Protein AF-A0A0Q4XR80-F1 (afdb_monomer_lite)

Structure (mmCIF, N/CA/C/O backbone):
data_AF-A0A0Q4XR80-F1
#
_entry.id   AF-A0A0Q4XR80-F1
#
loop_
_atom_site.group_PDB
_atom_site.id
_atom_site.type_symbol
_atom_site.label_atom_id
_atom_site.label_alt_id
_atom_site.label_comp_id
_atom_site.label_asym_id
_atom_site.label_entity_id
_atom_site.label_seq_id
_atom_site.pdbx_PDB_ins_code
_atom_site.Cartn_x
_atom_site.Cartn_y
_atom_site.Cartn_z
_atom_site.occupancy
_atom_site.B_iso_or_equiv
_atom_site.auth_seq_id
_atom_site.auth_comp_id
_atom_site.auth_asym_id
_atom_site.auth_atom_id
_atom_site.pdbx_PDB_model_num
ATOM 1 N N . MET A 1 1 ? -0.809 -17.672 21.835 1.00 44.09 1 MET A N 1
ATOM 2 C CA . MET A 1 1 ? -1.474 -16.581 22.580 1.00 44.09 1 MET A CA 1
ATOM 3 C C . MET A 1 1 ? -2.019 -15.603 21.556 1.00 44.09 1 MET A C 1
ATOM 5 O O . MET A 1 1 ? -1.235 -15.136 20.741 1.00 44.09 1 MET A O 1
ATOM 9 N N . ALA A 1 2 ? -3.332 -15.369 21.514 1.00 64.31 2 ALA A N 1
ATOM 10 C CA . ALA A 1 2 ? -3.905 -14.367 20.617 1.00 64.31 2 ALA A CA 1
ATOM 11 C C . ALA A 1 2 ? -3.691 -12.977 21.234 1.00 64.31 2 ALA A C 1
ATOM 13 O O . ALA A 1 2 ? -4.246 -12.678 22.289 1.00 64.31 2 ALA A O 1
ATOM 14 N N . THR A 1 3 ? -2.847 -12.154 20.614 1.00 80.81 3 THR A N 1
ATOM 15 C CA . THR A 1 3 ? -2.605 -10.776 21.057 1.00 80.81 3 THR A CA 1
ATOM 16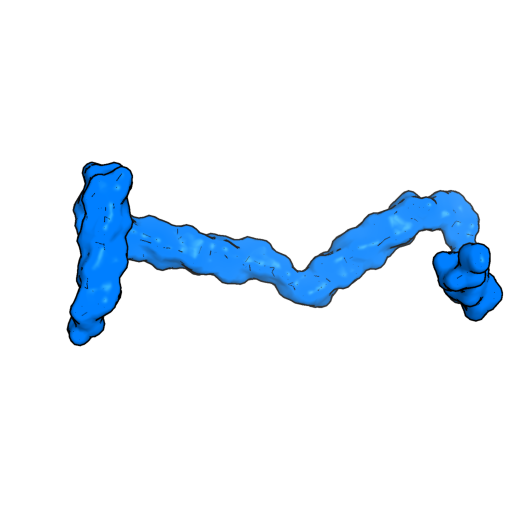 C C . THR A 1 3 ? -3.720 -9.884 20.525 1.00 80.81 3 THR A C 1
ATOM 18 O O . THR A 1 3 ? -3.897 -9.755 19.316 1.00 80.81 3 THR A O 1
ATOM 21 N N . THR A 1 4 ? -4.487 -9.263 21.419 1.00 84.12 4 THR A N 1
ATOM 22 C CA . THR A 1 4 ? -5.541 -8.312 21.049 1.00 84.12 4 THR A CA 1
ATOM 23 C C . THR A 1 4 ? -4.944 -6.953 20.692 1.00 84.12 4 THR A C 1
ATOM 25 O O . THR A 1 4 ? -4.169 -6.394 21.471 1.00 84.12 4 THR A O 1
ATOM 28 N N . LEU A 1 5 ? -5.347 -6.384 19.556 1.00 85.94 5 LEU A N 1
ATOM 29 C CA . LEU A 1 5 ? -4.974 -5.028 19.157 1.00 85.94 5 LEU A CA 1
ATOM 30 C C . LEU A 1 5 ? -5.816 -4.000 19.937 1.00 85.94 5 LEU A C 1
ATOM 32 O O . LEU A 1 5 ? -7.029 -3.930 19.756 1.00 85.94 5 LEU A O 1
ATOM 36 N N . ASN A 1 6 ? -5.179 -3.192 20.792 1.00 89.00 6 ASN A N 1
ATOM 37 C CA . ASN A 1 6 ? -5.834 -2.102 21.526 1.00 89.00 6 ASN A CA 1
ATOM 38 C C . ASN A 1 6 ? -5.381 -0.739 20.981 1.00 89.00 6 ASN A C 1
ATOM 40 O O . ASN A 1 6 ? -4.243 -0.327 21.203 1.00 89.00 6 ASN A O 1
ATOM 44 N N . VAL A 1 7 ? -6.276 -0.032 20.286 1.00 87.81 7 VAL A N 1
ATOM 45 C CA . VAL A 1 7 ? -6.006 1.288 19.698 1.00 87.81 7 VAL A CA 1
ATOM 46 C C . VAL A 1 7 ? -6.759 2.365 20.478 1.00 87.81 7 VAL A C 1
ATOM 48 O O . VAL A 1 7 ? -7.981 2.444 20.413 1.00 87.81 7 VAL A O 1
ATOM 51 N N . ARG A 1 8 ? -6.026 3.235 21.186 1.00 90.94 8 ARG A N 1
ATOM 52 C CA . ARG A 1 8 ? -6.583 4.346 21.992 1.00 90.94 8 ARG A CA 1
ATOM 53 C C . ARG A 1 8 ? -6.599 5.693 21.258 1.00 90.94 8 ARG A C 1
ATOM 55 O O . ARG A 1 8 ? -6.490 6.743 21.882 1.00 90.94 8 ARG A O 1
ATOM 62 N N . ASN A 1 9 ? -6.688 5.671 19.930 1.00 95.38 9 ASN A N 1
ATOM 63 C CA . ASN A 1 9 ? -6.731 6.879 19.110 1.00 95.38 9 ASN A CA 1
ATOM 64 C C . ASN A 1 9 ? -8.184 7.168 18.675 1.00 95.38 9 ASN A C 1
ATOM 66 O O . ASN A 1 9 ? -8.745 6.357 17.933 1.00 95.38 9 ASN A O 1
ATOM 70 N N . PRO A 1 10 ? -8.790 8.303 19.079 1.00 94.81 10 PRO A N 1
ATOM 71 C CA . PRO A 1 10 ? -10.168 8.646 18.709 1.00 94.81 10 PRO A CA 1
ATOM 72 C C . PRO A 1 10 ? -10.407 8.681 17.195 1.00 94.81 10 PRO A C 1
ATOM 74 O O . PRO A 1 10 ? -11.413 8.164 16.713 1.00 94.81 10 PRO A O 1
ATOM 77 N N . ARG A 1 11 ? -9.437 9.184 16.424 1.00 96.12 11 ARG A N 1
ATOM 78 C CA . ARG A 1 11 ? -9.533 9.275 14.963 1.00 96.12 11 ARG A CA 1
ATOM 79 C C . ARG A 1 11 ? -9.575 7.904 14.291 1.00 96.12 11 ARG A C 1
ATOM 81 O O . ARG A 1 11 ? -10.260 7.733 13.289 1.00 96.12 11 ARG A O 1
ATOM 88 N N . ALA A 1 12 ? -8.879 6.910 14.844 1.00 95.06 12 ALA A N 1
ATOM 89 C CA . ALA A 1 12 ? -8.958 5.541 14.334 1.00 95.06 12 ALA A CA 1
ATOM 90 C C . ALA A 1 12 ? -10.376 4.968 14.499 1.00 95.06 12 ALA A C 1
ATOM 92 O O . ALA A 1 12 ? -10.880 4.296 13.600 1.00 95.06 12 ALA A O 1
ATOM 93 N N . HIS A 1 13 ? -11.036 5.276 15.619 1.00 95.12 13 HIS A N 1
ATOM 94 C CA . HIS A 1 13 ? -12.409 4.850 15.864 1.00 95.12 13 HIS A CA 1
ATOM 95 C C . HIS A 1 13 ? -13.405 5.537 14.920 1.00 95.12 13 HIS A C 1
ATOM 97 O O . HIS A 1 13 ? -14.279 4.869 14.372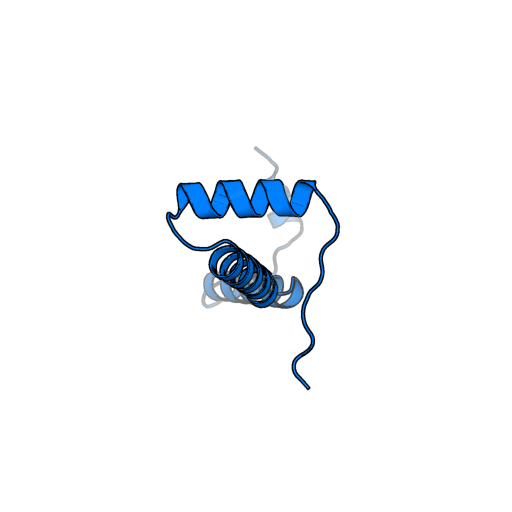 1.00 95.12 13 HIS A O 1
ATOM 103 N N . GLU A 1 14 ? -13.253 6.843 14.685 1.00 97.38 14 GLU A N 1
ATOM 104 C CA . GLU A 1 14 ? -14.083 7.603 13.738 1.00 97.38 14 GLU A CA 1
ATOM 105 C C . GLU A 1 14 ? -13.994 7.035 12.318 1.00 97.38 14 GLU A C 1
ATOM 107 O O . GLU A 1 14 ? -15.022 6.722 11.716 1.00 97.38 14 GLU A O 1
ATOM 112 N N . LEU A 1 15 ? -12.772 6.815 11.820 1.00 97.25 15 LEU A N 1
ATOM 113 C CA . LEU A 1 15 ? -12.536 6.235 10.496 1.00 97.25 15 LEU A CA 1
ATOM 114 C C . LEU A 1 15 ? -13.131 4.828 10.373 1.00 97.25 15 LEU A C 1
ATOM 116 O O . LEU A 1 15 ? -13.793 4.513 9.383 1.00 97.25 15 LEU A O 1
ATOM 120 N N . ALA A 1 16 ? -12.926 3.982 11.386 1.00 96.38 16 ALA A N 1
ATOM 121 C CA . ALA A 1 16 ? -13.459 2.626 11.381 1.00 96.38 16 ALA A CA 1
ATOM 122 C C . ALA A 1 16 ? -14.994 2.618 11.422 1.00 96.38 16 ALA A C 1
ATOM 124 O O . ALA A 1 16 ? -15.625 1.835 10.712 1.00 96.38 16 ALA A O 1
ATOM 125 N N . ARG A 1 17 ? -15.604 3.519 12.203 1.00 97.31 17 ARG A N 1
ATOM 126 C CA . ARG A 1 17 ? -17.060 3.681 12.279 1.00 97.31 17 ARG A CA 1
ATOM 127 C C . ARG A 1 17 ? -17.647 4.166 10.958 1.00 97.31 17 ARG A C 1
ATOM 129 O O . ARG A 1 17 ? -18.642 3.605 10.507 1.00 97.31 17 ARG A O 1
ATOM 136 N N . GLU A 1 18 ? -17.048 5.175 10.334 1.00 98.12 18 GLU A N 1
ATOM 137 C CA . GLU A 1 18 ? -17.501 5.687 9.039 1.00 98.12 18 GLU A CA 1
ATOM 138 C C . GLU A 1 18 ? -17.442 4.590 7.967 1.00 98.12 18 GLU A C 1
ATOM 140 O O . GLU A 1 18 ? -18.405 4.365 7.229 1.00 98.12 18 GLU A O 1
ATOM 145 N N . LEU A 1 19 ? -16.329 3.859 7.906 1.00 97.38 19 LEU A N 1
ATOM 146 C CA . LEU A 1 19 ? -16.139 2.814 6.909 1.00 97.38 19 LEU A CA 1
ATOM 147 C C . LEU A 1 19 ? -17.076 1.613 7.150 1.00 97.38 19 LEU A C 1
ATOM 149 O O . LEU A 1 19 ? -17.639 1.084 6.189 1.00 97.38 19 LEU A O 1
ATOM 153 N N . ALA A 1 20 ? -17.325 1.251 8.413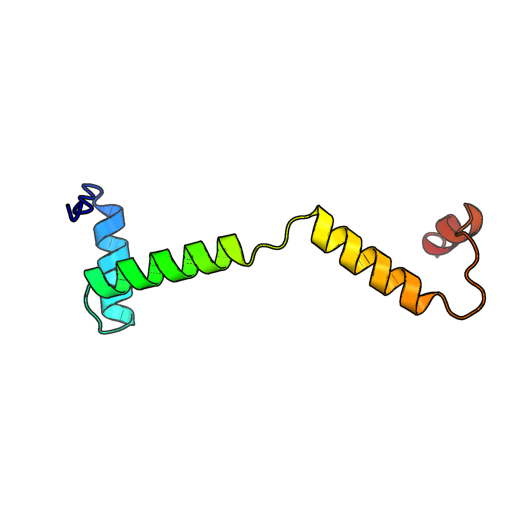 1.00 97.88 20 ALA A N 1
ATOM 154 C CA . ALA A 1 20 ? -18.329 0.260 8.813 1.00 97.88 20 ALA A CA 1
ATOM 155 C C . ALA A 1 20 ? -19.748 0.658 8.385 1.00 97.88 20 ALA A C 1
ATOM 157 O O . ALA A 1 20 ? -20.467 -0.155 7.806 1.00 97.88 20 ALA A O 1
ATOM 158 N N . GLN A 1 21 ? -20.138 1.922 8.581 1.00 97.94 21 GLN A N 1
ATOM 159 C CA . GLN A 1 21 ? -21.445 2.429 8.147 1.00 97.94 21 GLN A CA 1
ATOM 160 C C . GLN A 1 21 ? -21.607 2.376 6.626 1.00 97.94 21 GLN A C 1
ATOM 162 O O . GLN A 1 21 ? -22.629 1.899 6.131 1.00 97.94 21 GLN A O 1
ATOM 167 N N . ARG A 1 22 ? -20.590 2.818 5.878 1.00 97.44 22 ARG A N 1
ATOM 168 C CA . ARG A 1 22 ? -20.609 2.799 4.407 1.00 97.44 22 ARG A CA 1
ATOM 169 C C . ARG A 1 22 ? -20.722 1.377 3.850 1.00 97.44 22 ARG A C 1
ATOM 171 O O . ARG A 1 22 ? -21.430 1.168 2.870 1.00 97.44 22 ARG A O 1
ATOM 178 N N . ARG A 1 23 ? -20.042 0.407 4.472 1.00 95.94 23 ARG A N 1
ATOM 179 C CA . ARG A 1 23 ? -20.036 -1.003 4.041 1.00 95.94 23 ARG A CA 1
ATOM 180 C C . ARG A 1 23 ? -21.165 -1.841 4.638 1.00 95.94 23 ARG A C 1
ATOM 182 O O . ARG A 1 23 ? -21.410 -2.933 4.143 1.00 95.94 23 ARG A O 1
ATOM 189 N N . ARG A 1 24 ? -21.869 -1.322 5.651 1.00 97.06 24 ARG A N 1
ATOM 190 C CA . ARG A 1 24 ? -22.898 -2.034 6.429 1.00 97.06 24 ARG A CA 1
ATOM 191 C C . ARG A 1 24 ? -22.361 -3.313 7.084 1.00 97.06 24 ARG A C 1
ATOM 193 O O . ARG A 1 24 ? -23.050 -4.327 7.121 1.00 97.06 24 ARG A O 1
ATOM 200 N N . THR A 1 25 ? -21.137 -3.257 7.601 1.00 96.44 25 THR A N 1
ATOM 201 C CA . THR A 1 25 ? -20.480 -4.377 8.298 1.00 96.44 25 THR A CA 1
ATOM 202 C C . THR A 1 25 ? -19.944 -3.935 9.664 1.00 96.44 25 THR A C 1
ATOM 204 O O . THR A 1 25 ? -20.075 -2.771 10.049 1.00 96.44 25 THR A O 1
ATOM 207 N N . GLY A 1 26 ? -19.391 -4.865 10.450 1.00 96.69 26 GLY A N 1
ATOM 208 C CA . GLY A 1 26 ? -18.862 -4.568 11.785 1.00 96.69 26 GLY A CA 1
ATOM 209 C C . GLY A 1 26 ? -17.529 -3.809 11.760 1.00 96.69 26 GLY A C 1
ATOM 210 O O . GLY A 1 26 ? -16.725 -3.976 10.847 1.00 96.69 26 GLY A O 1
ATOM 211 N N . ILE A 1 27 ? -17.251 -3.023 12.810 1.00 94.94 27 ILE A N 1
ATOM 212 C CA . ILE A 1 27 ? -15.987 -2.269 12.963 1.00 94.94 27 ILE A CA 1
ATOM 213 C C . ILE A 1 27 ? -14.769 -3.192 12.849 1.00 94.94 27 ILE A C 1
ATOM 215 O O . ILE A 1 27 ? -13.851 -2.898 12.090 1.00 94.94 27 ILE A O 1
ATOM 219 N N . THR A 1 28 ? -14.764 -4.315 13.572 1.00 94.62 28 THR A N 1
ATOM 220 C CA . THR A 1 28 ? -13.641 -5.266 13.559 1.00 94.62 28 THR A CA 1
ATOM 221 C C . THR A 1 28 ? -13.388 -5.822 12.162 1.00 94.62 28 THR A C 1
ATOM 223 O O . THR A 1 28 ? -12.248 -5.847 11.711 1.00 94.62 28 THR A O 1
ATOM 226 N N . GLU A 1 29 ? -14.448 -6.219 11.459 1.00 96.25 29 GLU A N 1
ATOM 227 C CA . GLU A 1 29 ? -14.348 -6.766 10.107 1.00 96.25 29 GLU A CA 1
ATOM 228 C C . GLU A 1 29 ? -13.811 -5.728 9.118 1.00 96.25 29 GLU A C 1
ATOM 230 O O . GLU A 1 29 ? -12.898 -6.015 8.348 1.00 96.25 29 GLU A O 1
ATOM 235 N N . VAL A 1 30 ? -14.304 -4.490 9.191 1.00 97.25 30 VAL A N 1
ATOM 236 C CA . VAL A 1 30 ? -13.798 -3.394 8.361 1.00 97.25 30 VAL A CA 1
ATOM 237 C C . VAL A 1 30 ? -12.330 -3.088 8.632 1.00 97.25 30 VAL A C 1
ATOM 239 O O . VAL A 1 30 ? -11.584 -2.844 7.685 1.00 97.25 30 VAL A O 1
ATOM 242 N N . VAL A 1 31 ? -11.908 -3.092 9.898 1.00 95.50 31 VAL A N 1
ATOM 243 C CA . VAL A 1 31 ? -10.505 -2.858 10.260 1.00 95.50 31 VAL A CA 1
ATOM 244 C C . VAL A 1 31 ? -9.620 -3.968 9.701 1.00 95.50 31 VAL A C 1
ATOM 246 O O . VAL A 1 31 ? -8.592 -3.659 9.102 1.00 95.50 31 VAL A O 1
ATOM 249 N N . ILE A 1 32 ? -10.030 -5.233 9.832 1.00 96.12 32 ILE A N 1
ATOM 250 C CA . ILE A 1 32 ? -9.291 -6.370 9.270 1.00 96.12 32 ILE A CA 1
ATOM 251 C C . ILE A 1 32 ? -9.159 -6.214 7.752 1.00 96.12 32 ILE A C 1
ATOM 253 O O . ILE A 1 32 ? -8.040 -6.162 7.250 1.00 96.12 32 ILE A O 1
ATOM 257 N N . GLN A 1 33 ? -10.268 -6.007 7.039 1.00 96.25 33 GLN A N 1
ATOM 258 C CA . GLN A 1 33 ? -10.251 -5.830 5.582 1.00 96.25 33 GLN A CA 1
ATOM 259 C C . GLN A 1 33 ? -9.403 -4.629 5.140 1.00 96.25 33 GLN A C 1
ATOM 261 O O . GLN A 1 33 ? -8.722 -4.679 4.119 1.00 96.25 33 GLN A O 1
ATOM 266 N N . ALA A 1 34 ? -9.453 -3.515 5.877 1.00 95.62 34 ALA A N 1
ATOM 267 C CA . ALA A 1 34 ? -8.658 -2.334 5.558 1.00 95.62 34 ALA A CA 1
ATOM 268 C C . ALA A 1 34 ? -7.153 -2.617 5.678 1.00 95.62 34 ALA A C 1
ATOM 270 O O . ALA A 1 34 ? -6.393 -2.216 4.795 1.00 95.62 34 ALA A O 1
ATOM 271 N N . LEU A 1 35 ? -6.741 -3.331 6.731 1.00 96.00 35 LEU A N 1
ATOM 272 C CA . LEU A 1 35 ? -5.353 -3.744 6.940 1.00 96.00 35 LEU A CA 1
ATOM 273 C C . LEU A 1 35 ? -4.902 -4.766 5.892 1.00 96.00 35 LEU A C 1
ATOM 275 O O . LEU A 1 35 ? -3.812 -4.627 5.346 1.00 96.00 35 LEU A O 1
ATOM 279 N N . GLU A 1 36 ? -5.740 -5.750 5.567 1.00 96.94 36 GLU A N 1
ATOM 280 C CA . GLU A 1 36 ? -5.463 -6.736 4.517 1.00 96.94 36 GLU A CA 1
ATOM 281 C C . GLU A 1 36 ? -5.260 -6.066 3.159 1.00 96.94 36 GLU A C 1
ATOM 283 O O . GLU A 1 36 ? -4.277 -6.343 2.478 1.00 96.94 36 GLU A O 1
ATOM 288 N N . HIS A 1 37 ? -6.135 -5.130 2.786 1.00 95.31 37 HIS A N 1
ATOM 289 C CA . HIS A 1 37 ? -5.997 -4.394 1.533 1.00 95.31 37 HIS A CA 1
ATOM 290 C C . HIS A 1 37 ? -4.738 -3.522 1.484 1.00 95.31 37 HIS A C 1
ATOM 292 O O . HIS A 1 37 ? -4.162 -3.358 0.412 1.00 95.31 37 HIS A O 1
ATOM 298 N N . GLU A 1 38 ? -4.328 -2.924 2.605 1.00 95.62 38 GLU A N 1
ATOM 299 C CA . GLU A 1 38 ? -3.100 -2.123 2.652 1.00 95.62 38 GLU A CA 1
ATOM 300 C C . GLU A 1 38 ? -1.854 -3.003 2.560 1.00 95.62 38 GLU A C 1
ATOM 302 O O . GLU A 1 38 ? -0.939 -2.699 1.801 1.00 95.62 38 GLU A O 1
ATOM 307 N N . LEU A 1 39 ? -1.848 -4.142 3.255 1.00 95.19 39 LEU A N 1
ATOM 308 C CA . LEU A 1 39 ? -0.774 -5.125 3.137 1.00 95.19 39 LEU A CA 1
ATOM 309 C C . LEU A 1 39 ? -0.690 -5.705 1.727 1.00 95.19 39 LEU A C 1
ATOM 311 O O . LEU A 1 39 ? 0.411 -5.917 1.230 1.00 95.19 39 LEU A O 1
ATOM 315 N N . GLU A 1 40 ? -1.825 -5.952 1.076 1.00 93.62 40 GLU A N 1
ATOM 316 C CA . GLU A 1 40 ? -1.845 -6.401 -0.313 1.00 93.62 40 GLU A CA 1
ATOM 317 C C . GLU A 1 40 ? -1.296 -5.324 -1.248 1.00 93.62 40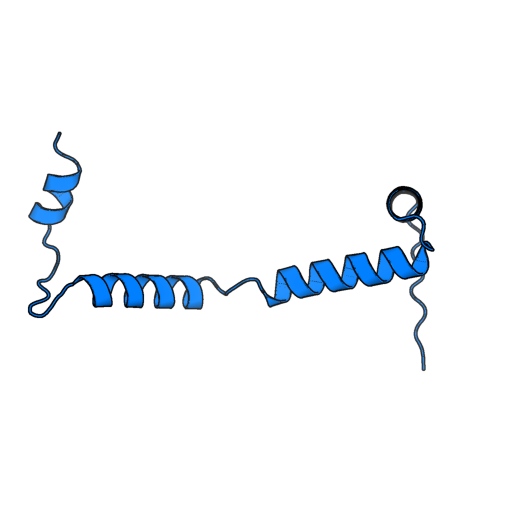 GLU A C 1
ATOM 319 O O . GLU A 1 40 ? -0.447 -5.626 -2.082 1.00 93.62 40 GLU A O 1
ATOM 324 N N . ARG A 1 41 ? -1.687 -4.053 -1.069 1.00 90.94 41 ARG A N 1
ATOM 325 C CA . ARG A 1 41 ? -1.088 -2.932 -1.811 1.00 90.94 41 ARG A CA 1
ATOM 326 C C . ARG A 1 41 ? 0.426 -2.911 -1.639 1.00 90.94 41 ARG A C 1
ATOM 328 O O . ARG A 1 41 ? 1.130 -2.911 -2.642 1.00 90.94 41 ARG A O 1
ATOM 335 N N . GLU A 1 42 ? 0.914 -2.996 -0.407 1.00 91.69 42 GLU A N 1
ATOM 336 C CA . GLU A 1 42 ? 2.346 -2.979 -0.107 1.00 91.69 42 GLU A CA 1
ATOM 337 C C . GLU A 1 42 ? 3.088 -4.180 -0.713 1.00 91.69 42 GLU A C 1
ATOM 339 O O . GLU A 1 42 ? 4.145 -4.018 -1.316 1.00 91.69 42 GLU A O 1
ATOM 344 N N . ARG A 1 43 ? 2.518 -5.388 -0.629 1.00 87.06 43 ARG A N 1
ATOM 345 C CA . ARG A 1 43 ? 3.093 -6.607 -1.230 1.00 87.06 43 ARG A CA 1
ATOM 346 C C . ARG A 1 43 ? 3.074 -6.572 -2.754 1.00 87.06 43 ARG A C 1
ATOM 348 O O . ARG A 1 43 ? 4.002 -7.064 -3.391 1.00 87.06 43 ARG A O 1
ATOM 355 N N . SER A 1 44 ? 2.019 -6.004 -3.331 1.00 86.50 44 SER A N 1
ATOM 356 C CA . SER A 1 44 ? 1.864 -5.831 -4.775 1.00 86.50 44 SER A CA 1
ATOM 357 C C . SER A 1 44 ? 2.743 -4.706 -5.330 1.00 86.50 44 SER A C 1
ATOM 359 O O . SER A 1 44 ? 2.984 -4.657 -6.543 1.00 86.50 44 SER A O 1
ATOM 361 N N . THR A 1 45 ? 3.266 -3.822 -4.467 1.00 87.69 45 THR A N 1
ATOM 362 C CA . THR A 1 45 ? 4.231 -2.792 -4.851 1.00 87.69 45 THR A CA 1
ATOM 363 C C . THR A 1 45 ? 5.454 -3.468 -5.446 1.00 87.69 45 THR A C 1
ATOM 365 O O . THR A 1 45 ? 6.311 -4.026 -4.766 1.00 87.69 45 THR A O 1
ATOM 368 N N . THR A 1 46 ? 5.542 -3.414 -6.771 1.00 81.75 46 THR A N 1
ATOM 369 C CA . THR A 1 46 ? 6.670 -3.986 -7.491 1.00 81.75 46 THR A CA 1
ATOM 370 C C . THR A 1 46 ? 7.907 -3.125 -7.214 1.00 81.75 46 THR A C 1
ATOM 372 O O . THR A 1 46 ? 7.876 -1.925 -7.524 1.00 81.75 46 THR A O 1
ATOM 375 N N . PRO A 1 47 ? 9.005 -3.693 -6.676 1.00 87.75 47 PRO A N 1
ATOM 376 C CA . PRO A 1 47 ? 10.231 -2.946 -6.423 1.00 87.75 47 PRO A CA 1
ATOM 377 C C . PRO A 1 47 ? 10.709 -2.203 -7.671 1.00 87.75 47 PRO A C 1
ATOM 379 O O . PRO A 1 47 ? 10.566 -2.697 -8.794 1.00 87.75 47 PRO A O 1
ATOM 382 N N . LEU A 1 48 ? 11.318 -1.026 -7.489 1.00 84.19 48 LEU A N 1
ATOM 383 C CA . LEU A 1 48 ? 11.806 -0.209 -8.606 1.00 84.19 48 LEU A CA 1
ATOM 384 C C . LEU A 1 48 ? 12.716 -1.012 -9.544 1.00 84.19 48 LEU A C 1
ATOM 386 O O . LEU A 1 48 ? 12.546 -0.936 -10.756 1.00 84.19 48 LEU A O 1
ATOM 390 N N . ALA A 1 49 ? 13.615 -1.829 -8.987 1.00 88.50 49 ALA A N 1
ATOM 391 C CA . ALA A 1 49 ? 14.487 -2.704 -9.763 1.00 88.50 49 ALA A CA 1
ATOM 392 C C . ALA A 1 49 ? 13.691 -3.613 -10.717 1.00 88.50 49 ALA A C 1
ATOM 394 O O . ALA A 1 49 ? 13.954 -3.621 -11.914 1.00 88.50 49 ALA A O 1
ATOM 395 N N . HIS A 1 50 ? 12.650 -4.292 -10.225 1.00 90.75 50 HIS A N 1
ATOM 396 C CA . HIS A 1 50 ? 11.801 -5.161 -11.047 1.00 90.75 50 HIS A CA 1
ATOM 397 C C . HIS A 1 50 ? 11.024 -4.372 -12.110 1.00 90.75 50 HIS A C 1
ATOM 399 O O . HIS A 1 50 ? 10.882 -4.824 -13.245 1.00 90.75 50 HIS A O 1
ATOM 405 N N . ARG A 1 51 ? 10.560 -3.161 -11.777 1.00 91.62 51 ARG A N 1
ATOM 406 C CA . ARG A 1 51 ? 9.898 -2.267 -12.741 1.00 91.62 51 ARG A CA 1
ATOM 407 C C . ARG A 1 51 ? 10.847 -1.835 -13.862 1.00 91.62 51 ARG A C 1
ATOM 409 O O . ARG A 1 51 ? 10.426 -1.788 -15.017 1.00 91.62 51 ARG A O 1
ATOM 416 N N . LEU A 1 52 ? 12.104 -1.532 -13.530 1.00 94.56 52 LEU A N 1
ATOM 417 C CA . LEU A 1 52 ? 13.145 -1.168 -14.493 1.00 94.56 52 LEU A CA 1
ATOM 418 C C . LEU A 1 52 ? 13.521 -2.354 -15.384 1.00 94.56 52 LEU A C 1
ATOM 420 O O . LEU A 1 52 ? 13.593 -2.181 -16.597 1.00 94.56 52 LEU A O 1
ATOM 424 N N . THR A 1 53 ? 13.673 -3.555 -14.818 1.00 94.81 53 THR A N 1
ATOM 425 C CA . THR A 1 53 ? 13.900 -4.786 -15.590 1.00 94.81 53 THR A CA 1
ATOM 426 C C . THR A 1 53 ? 12.768 -5.022 -16.587 1.00 94.81 53 THR A C 1
ATOM 428 O O . THR A 1 53 ? 13.022 -5.126 -17.783 1.00 94.81 53 THR A O 1
ATOM 431 N N . ALA A 1 54 ? 11.510 -4.973 -16.137 1.00 93.88 54 ALA A N 1
ATOM 432 C CA . ALA A 1 54 ? 10.359 -5.146 -17.023 1.00 93.88 54 ALA A CA 1
ATOM 433 C C . ALA A 1 54 ? 10.294 -4.075 -18.131 1.00 93.88 54 ALA A C 1
ATOM 435 O O . ALA A 1 54 ? 9.861 -4.351 -19.251 1.00 93.88 54 ALA A O 1
ATOM 436 N N . LEU A 1 55 ? 10.713 -2.838 -17.844 1.00 93.12 55 LEU A N 1
ATOM 437 C CA . LEU A 1 55 ? 10.808 -1.787 -18.856 1.00 93.12 55 LEU A CA 1
ATOM 438 C C . LEU A 1 55 ? 11.923 -2.075 -19.871 1.00 93.12 55 LEU A C 1
ATOM 440 O O . LEU A 1 55 ? 11.686 -1.925 -21.069 1.00 93.12 55 LEU A O 1
ATOM 444 N N . ALA A 1 56 ? 13.096 -2.505 -19.406 1.00 91.31 56 ALA A N 1
ATOM 445 C CA . ALA A 1 56 ? 14.225 -2.865 -20.257 1.00 91.31 56 ALA A CA 1
ATOM 446 C C . ALA A 1 56 ? 13.883 -4.046 -21.179 1.00 91.31 56 ALA A C 1
ATOM 448 O O . ALA A 1 56 ? 14.169 -3.986 -22.375 1.00 91.31 56 ALA A O 1
ATOM 449 N N . ASP A 1 57 ? 13.190 -5.064 -20.666 1.00 92.81 57 ASP A N 1
ATOM 450 C CA . ASP A 1 57 ? 12.742 -6.216 -21.454 1.00 92.81 57 ASP A CA 1
ATOM 451 C C . ASP A 1 57 ? 11.751 -5.800 -22.547 1.00 92.81 57 ASP A C 1
ATOM 453 O O . ASP A 1 57 ? 11.896 -6.193 -23.707 1.00 92.81 57 ASP A O 1
ATOM 457 N N . ARG A 1 58 ? 10.786 -4.928 -22.218 1.00 92.69 58 ARG A N 1
ATOM 458 C CA . ARG A 1 58 ? 9.859 -4.357 -23.211 1.00 92.69 58 ARG A CA 1
ATOM 459 C C . ARG A 1 58 ? 10.555 -3.473 -24.241 1.00 92.69 58 ARG A C 1
ATOM 461 O O . ARG A 1 58 ? 10.113 -3.415 -25.383 1.00 92.69 58 ARG A O 1
ATOM 468 N N . ALA A 1 59 ? 11.596 -2.741 -23.854 1.00 89.88 59 ALA A N 1
ATOM 469 C CA . ALA A 1 59 ? 12.375 -1.946 -24.799 1.00 89.88 59 ALA A CA 1
ATOM 470 C C . ALA A 1 59 ? 13.159 -2.859 -25.753 1.00 89.88 59 ALA A C 1
ATOM 472 O O . ALA A 1 59 ? 13.147 -2.644 -26.963 1.00 89.88 59 ALA A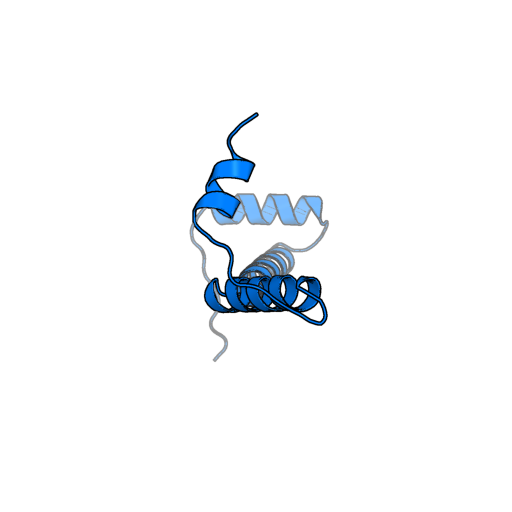 O 1
ATOM 473 N N . ARG A 1 60 ? 13.766 -3.928 -25.223 1.00 86.88 60 ARG A N 1
ATOM 474 C CA . ARG A 1 60 ? 14.511 -4.916 -26.008 1.00 86.88 60 ARG A CA 1
ATOM 475 C C . ARG A 1 60 ? 13.613 -5.675 -26.981 1.00 86.88 60 ARG A C 1
ATOM 477 O O . ARG A 1 60 ? 14.004 -5.848 -28.130 1.00 86.88 60 ARG A O 1
ATOM 484 N N . SER A 1 61 ? 12.406 -6.069 -26.572 1.00 89.62 61 SER A N 1
ATOM 485 C CA . SER A 1 61 ? 11.468 -6.762 -27.469 1.00 89.62 61 SER A CA 1
ATOM 486 C C . SER A 1 61 ? 11.021 -5.898 -28.653 1.00 89.62 61 SER A C 1
ATOM 488 O O . SER A 1 61 ? 10.720 -6.426 -29.720 1.00 89.62 61 SER A O 1
ATOM 490 N N . LYS A 1 62 ? 11.032 -4.570 -28.497 1.00 89.19 62 LYS A N 1
ATOM 491 C CA . LYS A 1 62 ? 10.726 -3.613 -29.569 1.00 89.19 62 LYS A CA 1
ATOM 492 C C . LYS A 1 62 ? 11.900 -3.323 -30.506 1.00 89.19 62 LYS A C 1
ATOM 494 O O . LYS A 1 62 ? 11.680 -2.722 -31.551 1.00 89.19 62 LYS A O 1
ATOM 499 N N . ALA A 1 63 ? 13.123 -3.724 -30.162 1.00 86.31 63 ALA A N 1
ATOM 500 C CA . ALA A 1 63 ? 14.318 -3.359 -30.923 1.00 86.31 63 ALA A CA 1
ATOM 501 C C . ALA A 1 63 ? 14.473 -4.123 -32.258 1.00 86.31 63 ALA A C 1
ATOM 503 O O . ALA A 1 63 ? 15.284 -3.733 -33.096 1.00 86.31 63 ALA A O 1
ATOM 504 N N . GLY A 1 64 ? 13.675 -5.174 -32.488 1.00 82.56 64 GLY A N 1
ATOM 505 C CA . GLY A 1 64 ? 13.682 -5.937 -33.739 1.00 82.56 64 GLY A CA 1
ATOM 506 C C . GLY A 1 64 ? 14.949 -6.790 -33.942 1.00 82.56 64 GLY A C 1
ATOM 507 O O . GLY A 1 64 ? 15.741 -6.957 -33.016 1.00 82.56 64 GLY A O 1
ATOM 508 N N . PRO A 1 65 ? 15.147 -7.368 -35.144 1.00 81.94 65 PRO A N 1
ATOM 509 C CA . PRO A 1 65 ? 16.206 -8.350 -35.409 1.00 81.94 65 PRO A CA 1
ATOM 510 C C . PRO A 1 65 ? 17.625 -7.765 -35.486 1.00 81.94 65 PRO A C 1
ATOM 512 O O . PRO A 1 65 ? 18.587 -8.524 -35.425 1.00 81.94 65 PRO A O 1
ATOM 515 N N . ASN A 1 66 ? 17.776 -6.443 -35.618 1.00 83.88 66 ASN A N 1
ATOM 516 C CA . ASN A 1 66 ? 19.083 -5.786 -35.677 1.00 83.88 66 ASN A CA 1
ATOM 517 C C . ASN A 1 66 ? 19.120 -4.554 -34.752 1.00 83.88 66 ASN A C 1
ATOM 519 O O . ASN A 1 66 ? 19.029 -3.418 -35.228 1.00 83.88 66 ASN A O 1
ATOM 523 N N . PRO A 1 67 ? 19.180 -4.762 -33.425 1.00 82.81 67 PRO A N 1
ATOM 524 C CA . PRO A 1 67 ? 19.209 -3.668 -32.469 1.00 82.81 67 PRO A CA 1
ATOM 525 C C . PRO A 1 67 ? 20.520 -2.890 -32.608 1.00 82.81 67 PRO A C 1
ATOM 527 O O . PRO A 1 67 ? 21.605 -3.448 -32.447 1.00 82.81 67 PRO A O 1
ATOM 530 N N . ARG A 1 68 ? 20.421 -1.584 -32.863 1.00 86.25 68 ARG A N 1
ATOM 531 C CA . ARG A 1 68 ? 21.577 -0.681 -32.852 1.00 86.25 68 ARG A CA 1
ATOM 532 C C . ARG A 1 68 ? 21.627 0.129 -31.553 1.00 86.25 68 ARG A C 1
ATOM 534 O O . ARG A 1 68 ? 20.566 0.485 -31.034 1.00 86.25 68 ARG A O 1
ATOM 541 N N . PRO A 1 69 ? 22.822 0.447 -31.029 1.00 86.94 69 PRO A N 1
ATOM 542 C CA . PRO A 1 69 ? 22.956 1.393 -29.930 1.00 86.94 69 PRO A CA 1
ATOM 543 C C . PRO A 1 69 ? 22.328 2.743 -30.290 1.00 86.94 69 PRO A C 1
ATOM 545 O O . PRO A 1 69 ? 22.439 3.203 -31.429 1.00 86.94 69 PRO A O 1
ATOM 548 N N . VAL A 1 70 ? 21.683 3.372 -29.307 1.00 87.62 70 VAL A N 1
ATOM 549 C CA . VAL A 1 70 ? 21.214 4.756 -29.426 1.00 87.62 70 VAL A CA 1
ATOM 550 C C . VAL A 1 70 ? 22.435 5.663 -29.318 1.00 87.62 70 VAL A C 1
ATOM 552 O O . VAL A 1 70 ? 23.151 5.622 -28.316 1.00 87.62 70 VAL A O 1
ATOM 555 N N . THR A 1 71 ? 22.691 6.450 -30.357 1.00 93.44 71 THR A N 1
ATOM 556 C CA . THR A 1 71 ? 23.798 7.410 -30.397 1.00 93.44 71 THR A CA 1
ATOM 557 C C . THR A 1 71 ? 23.403 8.739 -29.753 1.00 93.44 71 THR A C 1
ATOM 559 O O . THR A 1 71 ? 22.248 8.965 -29.392 1.00 93.44 71 THR A O 1
ATOM 562 N N . GLU A 1 72 ? 24.369 9.637 -29.575 1.00 90.94 72 GLU A N 1
ATOM 563 C CA . GLU A 1 72 ? 24.095 11.006 -29.130 1.00 90.94 72 GLU A CA 1
ATOM 564 C C . GLU A 1 72 ? 23.194 11.754 -30.114 1.00 90.94 72 GLU A C 1
ATOM 566 O O . GLU A 1 72 ? 22.130 12.206 -29.708 1.00 90.94 72 GLU A O 1
ATOM 571 N N . ALA A 1 73 ? 23.512 11.702 -31.409 1.00 91.94 73 ALA A N 1
ATOM 572 C CA . ALA A 1 73 ? 22.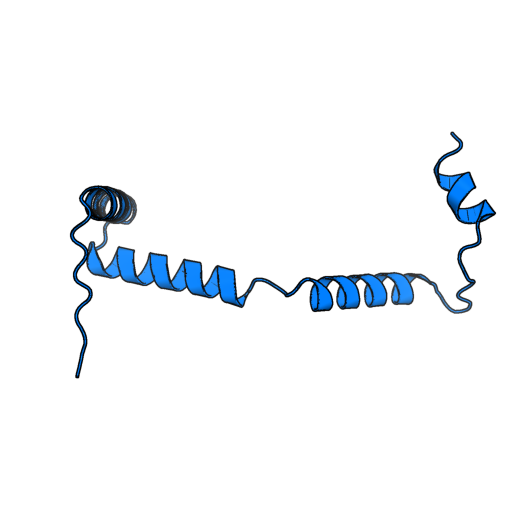687 12.295 -32.459 1.00 91.94 73 ALA A CA 1
ATOM 573 C C . ALA A 1 73 ? 21.240 11.759 -32.473 1.00 91.94 73 ALA A C 1
ATOM 575 O O . ALA A 1 73 ? 20.306 12.523 -32.693 1.00 91.94 73 ALA A O 1
ATOM 576 N N . ASP A 1 74 ? 21.027 10.463 -32.195 1.00 89.75 74 ASP A N 1
ATOM 577 C CA . ASP A 1 74 ? 19.669 9.905 -32.080 1.00 89.75 74 ASP A CA 1
ATOM 578 C C . ASP A 1 74 ? 18.887 10.499 -30.900 1.00 89.75 74 ASP A C 1
ATOM 580 O O . ASP A 1 74 ? 17.664 10.604 -30.971 1.00 89.75 74 ASP A O 1
ATOM 584 N N . ARG A 1 75 ? 19.568 10.832 -29.794 1.00 90.88 75 ARG A N 1
ATOM 585 C CA . ARG A 1 75 ? 18.933 11.457 -28.624 1.00 90.88 75 ARG A CA 1
ATOM 586 C C . ARG A 1 75 ? 18.610 12.913 -28.904 1.00 90.88 75 ARG A C 1
ATOM 588 O O . ARG A 1 75 ? 17.508 13.337 -28.573 1.00 90.88 75 ARG A O 1
ATOM 595 N N . ASP A 1 76 ? 19.532 13.639 -29.522 1.00 93.56 76 ASP A N 1
ATOM 596 C CA . ASP A 1 76 ? 19.372 15.065 -29.814 1.00 93.56 76 ASP A CA 1
ATOM 597 C C . ASP A 1 76 ? 18.224 15.297 -30.809 1.00 93.56 76 ASP A C 1
ATOM 599 O O . ASP A 1 76 ? 17.349 16.130 -30.568 1.00 93.56 76 ASP A O 1
ATOM 603 N N . ALA A 1 77 ? 18.111 14.441 -31.830 1.00 93.06 77 ALA A N 1
ATOM 604 C CA . ALA A 1 77 ? 17.024 14.475 -32.809 1.00 93.06 77 ALA A CA 1
ATOM 605 C C . ALA A 1 77 ? 15.609 14.285 -32.214 1.00 93.06 77 ALA A C 1
ATOM 607 O O . ALA A 1 77 ? 14.622 14.605 -32.872 1.00 93.06 77 ALA A O 1
ATOM 608 N N . LEU A 1 78 ? 15.466 13.763 -30.986 1.00 89.38 78 LEU A N 1
ATOM 609 C CA . LEU A 1 78 ? 14.160 13.661 -30.311 1.00 89.38 78 LEU A CA 1
ATOM 610 C C . LEU A 1 78 ? 13.678 14.999 -29.731 1.00 89.38 78 LEU A C 1
ATOM 612 O O . LEU A 1 78 ? 12.489 15.134 -29.423 1.00 89.38 78 LEU A O 1
ATOM 616 N N . TRP A 1 79 ? 14.588 15.957 -29.548 1.00 89.94 79 TRP A N 1
ATOM 617 C CA . TRP A 1 79 ? 14.334 17.236 -28.879 1.00 89.94 79 TRP A CA 1
ATOM 618 C C . TRP A 1 79 ? 14.378 18.434 -29.826 1.00 89.94 79 TRP A C 1
ATOM 620 O O . TRP A 1 79 ? 13.847 19.492 -29.487 1.00 89.94 79 TRP A O 1
ATOM 630 N N . GLU A 1 80 ? 14.948 18.263 -31.013 1.00 82.25 80 GLU A N 1
ATOM 631 C CA . GLU A 1 80 ? 14.909 19.244 -32.092 1.00 82.25 80 GLU A CA 1
ATOM 632 C C . GLU A 1 80 ? 13.562 19.130 -32.834 1.00 82.25 80 GLU A C 1
ATOM 634 O O . GLU A 1 80 ? 13.332 18.198 -33.604 1.00 82.25 80 GLU A O 1
ATOM 639 N N . ARG A 1 81 ? 12.629 20.047 -32.540 1.00 59.38 81 ARG A N 1
ATOM 640 C CA . ARG A 1 81 ? 11.384 20.255 -33.304 1.00 59.38 81 ARG A CA 1
ATOM 641 C C . ARG A 1 81 ? 11.504 21.451 -34.229 1.00 59.38 81 ARG A C 1
ATOM 643 O O . ARG A 1 81 ? 12.003 22.491 -33.746 1.00 59.38 81 ARG A O 1
#

Sequence (81 aa):
MATTLNVRNPRAHELARELAQRRRTGITEVVIQALEHELERERSTTPLAHRLTALADRARSKAGPNPRPVTEADRDALWER

Secondary structure (DSSP, 8-state):
---------HHHHHHHHHHHHHHTS-HHHHHHHHHHHHHHHHHH---HHHHHHHHHHHHHHTT-SSPPPPPHHHHHTTT--

Radius of gyration: 24.62 Å; chains: 1; bounding box: 47×37×58 Å

Foldseek 3Di:
DDDDDDDPDPVLVVVLVVQCVVVVHDSVVSVVVVVVVVVVVVVVPDDPVRVVVVVVVVVVVVCPPDRDDQDPVNVVVVVDD

pLDDT: mean 90.44, std 8.39, range [44.09, 98.12]